Protein AF-A0A3D0HAF6-F1 (afdb_monomer_lite)

Foldseek 3Di:
DVLLLVLLLVVLVVLCVVQVHDDDPVNSVVSSVVSVVLVVVQPPDVLSSLVVSLVVCVVVVGDCPCSVVCVVVSVVSVVVSVVVVVVVVVVVVVVCCCVPPVD

Structure (mmCIF, N/CA/C/O backbone):
data_AF-A0A3D0HAF6-F1
#
_entry.id   AF-A0A3D0HAF6-F1
#
loop_
_atom_site.group_PDB
_atom_site.id
_atom_site.type_symbol
_atom_site.label_atom_id
_atom_site.label_alt_id
_atom_site.label_comp_id
_atom_site.label_asym_id
_atom_site.label_entity_id
_atom_site.label_seq_id
_atom_site.pdbx_PDB_ins_code
_atom_site.Cartn_x
_atom_site.Cartn_y
_atom_site.Cartn_z
_atom_site.occupancy
_atom_site.B_iso_or_equiv
_atom_site.auth_seq_id
_atom_site.auth_comp_id
_atom_site.auth_asym_id
_atom_site.auth_atom_id
_atom_site.pdbx_PDB_model_num
ATOM 1 N N . MET A 1 1 ? 5.467 2.256 -5.433 1.00 86.50 1 MET A N 1
ATOM 2 C CA . MET A 1 1 ? 4.940 0.883 -5.265 1.00 86.50 1 MET A CA 1
ATOM 3 C C . MET A 1 1 ? 3.417 0.926 -5.287 1.00 86.50 1 MET A C 1
ATOM 5 O O . MET A 1 1 ? 2.801 1.239 -4.273 1.00 86.50 1 MET A O 1
ATOM 9 N N . ASN A 1 2 ? 2.815 0.672 -6.449 1.00 89.62 2 ASN A N 1
ATOM 10 C CA . ASN A 1 2 ? 1.366 0.769 -6.657 1.00 89.62 2 ASN A CA 1
ATOM 11 C C . ASN A 1 2 ? 0.565 -0.222 -5.793 1.00 89.62 2 ASN A C 1
ATOM 13 O O . ASN A 1 2 ? -0.424 0.167 -5.176 1.00 89.62 2 ASN A O 1
ATOM 17 N N . GLY A 1 3 ? 1.024 -1.473 -5.681 1.00 89.62 3 GLY A N 1
ATOM 18 C CA . GLY A 1 3 ? 0.396 -2.491 -4.830 1.00 89.62 3 GLY A CA 1
ATOM 19 C C . GLY A 1 3 ? 0.406 -2.104 -3.349 1.00 89.62 3 GLY A C 1
ATOM 20 O O . GLY A 1 3 ? -0.621 -2.187 -2.685 1.00 89.62 3 GLY A O 1
ATOM 21 N N . CYS A 1 4 ? 1.527 -1.557 -2.871 1.00 91.25 4 CYS A N 1
ATOM 22 C CA . CYS A 1 4 ? 1.672 -1.096 -1.488 1.00 91.25 4 CYS A CA 1
ATOM 23 C C . CYS A 1 4 ? 0.712 0.055 -1.155 1.00 91.25 4 CYS A C 1
ATOM 25 O O . CYS A 1 4 ? 0.075 0.060 -0.104 1.00 91.25 4 CYS A O 1
ATOM 27 N N . ALA A 1 5 ? 0.574 1.027 -2.067 1.00 93.25 5 ALA A N 1
ATOM 28 C CA . ALA A 1 5 ? -0.362 2.137 -1.897 1.00 93.25 5 ALA A CA 1
ATOM 29 C C . ALA A 1 5 ? -1.811 1.634 -1.801 1.00 93.25 5 ALA A C 1
ATOM 31 O O . ALA A 1 5 ? -2.562 2.070 -0.929 1.00 93.25 5 ALA A O 1
ATOM 32 N N . ALA A 1 6 ? -2.187 0.674 -2.652 1.00 93.31 6 ALA A N 1
ATOM 33 C CA . ALA A 1 6 ? -3.507 0.056 -2.606 1.00 93.31 6 ALA A CA 1
ATOM 34 C C . ALA A 1 6 ? -3.743 -0.689 -1.282 1.00 93.31 6 ALA A C 1
ATOM 36 O O . ALA A 1 6 ? -4.799 -0.520 -0.671 1.00 93.31 6 ALA A O 1
ATOM 37 N N . PHE A 1 7 ? -2.756 -1.450 -0.802 1.00 93.75 7 PHE A N 1
ATOM 38 C CA . PHE A 1 7 ? -2.851 -2.157 0.474 1.00 93.75 7 PHE A CA 1
ATOM 39 C C . PHE A 1 7 ? -3.042 -1.208 1.657 1.00 93.75 7 PHE A C 1
ATOM 41 O O . PHE A 1 7 ? -3.957 -1.415 2.458 1.00 93.75 7 PHE A O 1
ATOM 48 N N . ILE A 1 8 ? -2.224 -0.152 1.750 1.00 93.88 8 ILE A N 1
ATOM 49 C CA . ILE A 1 8 ? -2.316 0.848 2.824 1.00 93.88 8 ILE A CA 1
ATOM 50 C C . ILE A 1 8 ? -3.701 1.492 2.816 1.00 93.88 8 ILE A C 1
ATOM 52 O O . ILE A 1 8 ? -4.373 1.522 3.846 1.00 93.88 8 ILE A O 1
ATOM 56 N N . PHE A 1 9 ? -4.157 1.955 1.650 1.00 94.94 9 PHE A N 1
ATOM 57 C CA . PHE A 1 9 ? -5.461 2.594 1.506 1.00 94.94 9 PHE A CA 1
ATOM 58 C C . PHE A 1 9 ? -6.606 1.679 1.960 1.00 94.94 9 PHE A C 1
ATOM 60 O O . PHE A 1 9 ? -7.400 2.054 2.823 1.00 94.94 9 PHE A O 1
ATOM 67 N N . VAL A 1 10 ? -6.679 0.464 1.409 1.00 93.56 10 VAL A N 1
ATOM 68 C CA . VAL A 1 10 ? -7.771 -0.477 1.695 1.00 93.56 10 VAL A CA 1
ATOM 69 C C . VAL A 1 10 ? -7.768 -0.886 3.165 1.00 93.56 10 VAL A C 1
ATOM 71 O O . VAL A 1 10 ? -8.818 -0.872 3.809 1.00 93.56 10 VAL A O 1
ATOM 74 N N . THR A 1 11 ? -6.596 -1.207 3.712 1.00 93.25 11 THR A N 1
ATOM 75 C CA . THR A 1 11 ? -6.450 -1.666 5.097 1.00 93.25 11 THR A CA 1
ATOM 76 C C . THR A 1 11 ? -6.844 -0.576 6.086 1.00 93.25 11 THR A C 1
ATOM 78 O O . THR A 1 11 ? -7.606 -0.832 7.018 1.00 93.25 11 THR A O 1
ATOM 81 N N . VAL A 1 12 ? -6.384 0.656 5.861 1.00 93.12 12 VAL A N 1
ATOM 82 C CA . VAL A 1 12 ? -6.710 1.791 6.725 1.00 93.12 12 VAL A CA 1
ATOM 83 C C . VAL A 1 12 ? -8.204 2.094 6.704 1.00 93.12 12 VAL A C 1
ATOM 85 O O . VAL A 1 12 ? -8.813 2.199 7.767 1.00 93.12 12 VAL A O 1
ATOM 88 N N . ILE A 1 13 ? -8.814 2.189 5.519 1.00 93.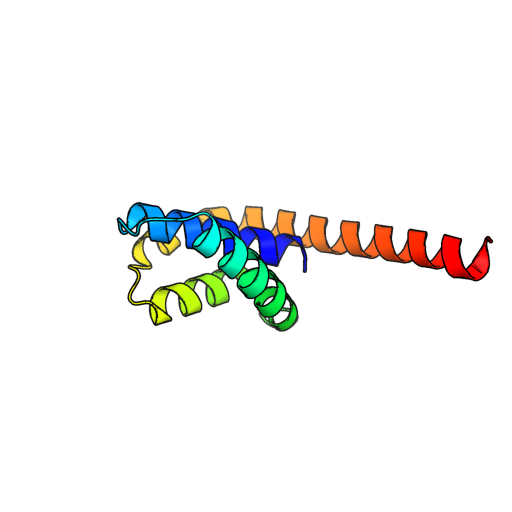94 13 ILE A N 1
ATOM 89 C CA . ILE A 1 13 ? -10.250 2.467 5.401 1.00 93.94 13 ILE A CA 1
ATOM 90 C C . ILE A 1 13 ? -11.072 1.355 6.062 1.00 93.94 13 ILE A C 1
ATOM 92 O O . ILE A 1 13 ? -11.996 1.650 6.819 1.00 93.94 13 ILE A O 1
ATOM 96 N N . PHE A 1 14 ? -10.703 0.089 5.849 1.00 92.19 14 PHE A N 1
ATOM 97 C CA . PHE A 1 14 ? -11.355 -1.054 6.489 1.00 92.19 14 PHE A CA 1
ATOM 98 C C . PHE A 1 14 ? -11.301 -0.965 8.022 1.00 92.19 14 PHE A C 1
ATOM 100 O O . PHE A 1 14 ? -12.317 -1.141 8.696 1.00 92.19 14 PHE A O 1
ATOM 107 N N . LEU A 1 15 ? -10.134 -0.660 8.590 1.00 91.81 15 LEU A N 1
ATOM 108 C CA . LEU A 1 15 ? -9.953 -0.548 10.040 1.00 91.81 15 LEU A CA 1
ATOM 109 C C . LEU A 1 15 ? -10.680 0.663 10.628 1.00 91.81 15 LEU A C 1
ATOM 111 O O . LEU A 1 15 ? -11.312 0.538 11.675 1.00 91.81 15 LEU A O 1
ATOM 115 N N . MET A 1 16 ? -10.664 1.801 9.933 1.00 91.06 16 MET A N 1
ATOM 116 C CA . MET A 1 16 ? -11.433 2.987 10.313 1.00 91.06 16 MET A CA 1
ATOM 117 C C . MET A 1 16 ? -12.939 2.695 10.369 1.00 91.06 16 MET A C 1
ATOM 119 O O . MET A 1 16 ? -13.595 3.053 11.346 1.00 91.06 16 MET A O 1
ATOM 123 N N . GLN A 1 17 ? -13.480 1.995 9.367 1.00 91.62 17 GLN A N 1
ATOM 124 C CA . GLN A 1 17 ? -14.893 1.603 9.343 1.00 91.62 17 GLN A CA 1
ATOM 125 C C . GLN A 1 17 ? -15.249 0.656 10.496 1.00 91.62 17 GLN A C 1
ATOM 127 O O . GLN A 1 17 ? -16.270 0.846 11.154 1.00 91.62 17 GLN A O 1
ATOM 132 N N . ASN A 1 18 ? -14.395 -0.330 10.785 1.00 90.44 18 ASN A N 1
ATOM 133 C CA . ASN A 1 18 ? -14.600 -1.245 11.915 1.00 90.44 18 ASN A CA 1
ATOM 134 C C . ASN A 1 18 ? -14.505 -0.538 13.276 1.00 90.44 18 ASN A C 1
ATOM 136 O O . ASN A 1 18 ? -15.180 -0.937 14.221 1.00 90.44 18 ASN A O 1
ATOM 140 N N . ALA A 1 19 ? -13.707 0.527 13.375 1.00 88.31 19 ALA A N 1
ATOM 141 C CA . ALA A 1 19 ? -13.627 1.374 14.562 1.00 88.31 19 ALA A CA 1
ATOM 142 C C . ALA A 1 19 ? -14.816 2.349 14.704 1.00 88.31 19 ALA A C 1
ATOM 144 O O . ALA A 1 19 ? -14.855 3.125 15.657 1.00 88.31 19 ALA A O 1
ATOM 145 N N . GLY A 1 20 ? -15.786 2.320 13.782 1.00 87.50 20 GLY A N 1
ATOM 146 C CA . GLY A 1 20 ? -16.965 3.188 13.806 1.00 87.50 20 GLY A CA 1
ATOM 147 C C . GLY A 1 20 ? -16.705 4.615 13.317 1.00 87.50 20 GLY A C 1
ATOM 148 O O . GLY A 1 20 ? -17.527 5.497 13.562 1.00 87.50 20 GLY A O 1
ATOM 149 N N . VAL A 1 21 ? -15.580 4.862 12.637 1.00 87.88 21 VAL A N 1
ATOM 150 C CA . VAL A 1 21 ? -15.267 6.172 12.054 1.00 87.88 21 VAL A CA 1
ATOM 151 C C . VAL A 1 21 ? -16.080 6.371 10.777 1.00 87.88 21 VAL A C 1
ATOM 153 O O . VAL A 1 21 ? -16.070 5.528 9.877 1.00 87.88 21 VAL A O 1
ATOM 156 N N . GLU A 1 22 ? -16.761 7.511 10.671 1.00 88.25 22 GLU A N 1
ATOM 157 C CA . GLU A 1 22 ? -17.495 7.875 9.463 1.00 88.25 22 GLU A CA 1
ATOM 158 C C . GLU A 1 22 ? -16.522 8.188 8.314 1.00 88.25 22 GLU A C 1
ATOM 160 O O . GLU A 1 22 ? -15.685 9.093 8.397 1.00 88.25 22 GLU A O 1
ATOM 165 N N . ILE A 1 23 ? -16.630 7.432 7.219 1.00 91.88 23 ILE A N 1
ATOM 166 C CA . ILE A 1 23 ? -15.821 7.642 6.018 1.00 91.88 23 ILE A CA 1
ATOM 167 C C . ILE A 1 23 ? -16.603 8.487 5.021 1.00 91.88 23 ILE A C 1
ATOM 169 O O . ILE A 1 23 ? -17.578 8.035 4.424 1.00 91.88 23 ILE A O 1
ATOM 173 N N . THR A 1 24 ? -16.123 9.707 4.796 1.00 94.06 24 THR A N 1
ATOM 174 C CA . THR A 1 24 ? -16.644 10.588 3.748 1.00 94.06 24 THR A CA 1
ATOM 175 C C . THR A 1 24 ? -15.844 10.435 2.452 1.00 94.06 24 THR A C 1
ATOM 177 O O . THR A 1 24 ? -14.712 9.942 2.447 1.00 94.06 24 THR A O 1
ATOM 180 N N . ALA A 1 25 ? -16.389 10.922 1.335 1.00 92.19 25 ALA A N 1
ATOM 181 C CA . ALA A 1 25 ? -15.657 10.980 0.067 1.00 92.19 25 ALA A CA 1
ATOM 182 C C . ALA A 1 25 ? -14.358 11.804 0.169 1.00 92.19 25 ALA A C 1
ATOM 184 O O . ALA A 1 25 ? -13.345 11.444 -0.428 1.00 92.19 25 ALA A O 1
ATOM 185 N N . VAL A 1 26 ? -14.358 12.866 0.981 1.00 93.62 26 VAL A N 1
ATOM 186 C CA . VAL A 1 26 ? -13.170 13.695 1.239 1.00 93.62 26 VAL A CA 1
ATOM 187 C C . VAL A 1 26 ? -12.104 12.904 2.000 1.00 93.62 26 VAL A C 1
ATOM 189 O O . VAL A 1 26 ? -10.921 12.981 1.663 1.00 93.62 26 VAL A O 1
ATOM 192 N N . THR A 1 27 ? -12.521 12.093 2.976 1.00 92.00 27 THR A N 1
ATOM 193 C CA . THR A 1 27 ? -11.629 11.197 3.723 1.00 92.00 27 THR A CA 1
ATOM 194 C C . THR A 1 27 ? -10.973 10.183 2.786 1.00 92.00 27 THR A C 1
ATOM 196 O O . THR A 1 27 ? -9.762 9.993 2.852 1.00 92.00 27 THR A O 1
ATOM 199 N N . MET A 1 28 ? -11.737 9.588 1.862 1.00 93.75 28 MET A N 1
ATOM 200 C CA . MET A 1 28 ? -11.194 8.644 0.877 1.00 93.75 28 MET A CA 1
ATOM 201 C C . MET A 1 28 ? -10.168 9.300 -0.054 1.00 93.75 28 MET A C 1
ATOM 203 O O . MET A 1 28 ? -9.082 8.760 -0.230 1.00 93.75 28 MET A O 1
ATOM 207 N N . ILE A 1 29 ? -10.458 10.480 -0.606 1.00 94.94 29 ILE A N 1
ATOM 208 C CA . ILE A 1 29 ? -9.516 11.188 -1.493 1.00 94.94 29 ILE A CA 1
ATOM 209 C C . ILE A 1 29 ? -8.228 11.557 -0.748 1.00 94.94 29 ILE A C 1
ATOM 211 O O . ILE A 1 29 ? -7.130 11.366 -1.268 1.00 94.94 29 ILE A O 1
ATOM 215 N N . THR A 1 30 ? -8.358 12.038 0.488 1.00 94.00 30 THR A N 1
ATOM 216 C CA . THR A 1 30 ?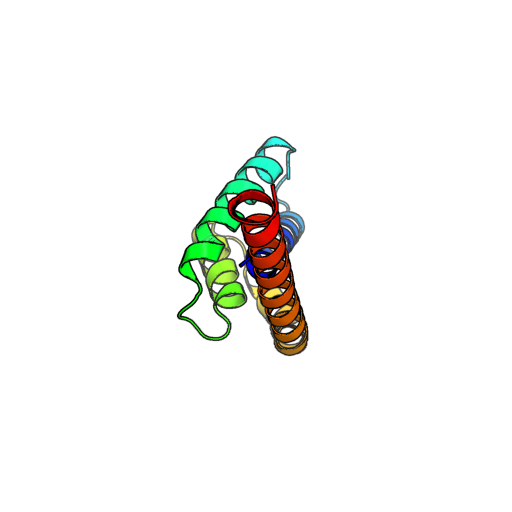 -7.206 12.342 1.348 1.00 94.00 30 THR A CA 1
ATOM 217 C C . THR A 1 30 ? -6.342 11.103 1.563 1.00 94.00 30 THR A C 1
ATOM 219 O O . THR A 1 30 ? -5.123 11.160 1.409 1.00 94.00 30 THR A O 1
ATOM 222 N N . TRP A 1 31 ? -6.968 9.962 1.855 1.00 94.19 31 TRP A N 1
ATOM 223 C CA . TRP A 1 31 ? -6.256 8.707 2.064 1.00 94.19 31 TRP A CA 1
ATOM 224 C C . TRP A 1 31 ? -5.607 8.143 0.811 1.00 94.19 31 TRP A C 1
ATOM 226 O O . TRP A 1 31 ? -4.545 7.540 0.932 1.00 94.19 31 TRP A O 1
ATOM 236 N N . ILE A 1 32 ? -6.179 8.371 -0.374 1.00 94.62 32 ILE A N 1
ATOM 237 C CA . ILE A 1 32 ? -5.503 8.049 -1.634 1.00 94.62 32 ILE A CA 1
ATOM 238 C C . ILE A 1 32 ? -4.164 8.786 -1.670 1.00 94.62 32 ILE A C 1
ATOM 240 O O . ILE A 1 32 ? -3.135 8.136 -1.781 1.00 94.62 32 ILE A O 1
ATOM 244 N N . LEU A 1 33 ? -4.154 10.109 -1.474 1.00 94.56 33 LEU A N 1
ATOM 245 C CA . LEU A 1 33 ? -2.920 10.905 -1.505 1.00 94.56 33 LEU A CA 1
ATOM 246 C C . LEU A 1 33 ? -1.900 10.462 -0.447 1.00 94.56 33 LEU A C 1
ATOM 248 O O . LEU A 1 33 ? -0.721 10.298 -0.763 1.00 94.56 33 LEU A O 1
ATOM 252 N N . ILE A 1 34 ? -2.350 10.244 0.792 1.00 93.38 34 ILE A N 1
ATOM 253 C CA . ILE A 1 34 ? -1.482 9.792 1.889 1.00 93.38 34 ILE A CA 1
ATOM 254 C C . ILE A 1 34 ? -0.872 8.429 1.558 1.00 93.38 34 ILE A C 1
ATOM 256 O O . ILE A 1 34 ? 0.339 8.257 1.695 1.00 93.38 34 ILE A O 1
ATOM 260 N N . ALA A 1 35 ? -1.680 7.475 1.092 1.00 93.94 35 ALA A N 1
ATOM 261 C CA . ALA A 1 35 ? -1.213 6.137 0.758 1.00 93.94 35 ALA A CA 1
ATOM 262 C C . ALA A 1 35 ? -0.197 6.158 -0.392 1.00 93.94 35 ALA A C 1
ATOM 264 O O . ALA A 1 35 ? 0.817 5.461 -0.313 1.00 93.94 35 ALA A O 1
ATOM 265 N N . THR A 1 36 ? -0.406 6.988 -1.421 1.00 92.31 36 THR A N 1
ATOM 266 C CA . THR A 1 36 ? 0.555 7.117 -2.526 1.00 92.31 36 THR A CA 1
ATOM 267 C C . THR A 1 36 ? 1.892 7.668 -2.045 1.00 92.31 36 THR A C 1
ATOM 269 O O . THR A 1 36 ? 2.935 7.124 -2.402 1.00 92.31 36 THR A O 1
ATOM 272 N N . ILE A 1 37 ? 1.875 8.716 -1.214 1.00 91.81 37 ILE A N 1
ATOM 273 C CA . ILE A 1 37 ? 3.096 9.320 -0.660 1.00 91.81 37 ILE A CA 1
ATOM 274 C C . ILE A 1 37 ? 3.822 8.313 0.236 1.00 91.81 37 ILE A C 1
ATOM 276 O O . ILE A 1 37 ? 5.030 8.116 0.107 1.00 91.81 37 ILE A O 1
ATOM 280 N N . ALA A 1 38 ? 3.088 7.636 1.116 1.00 90.44 38 ALA A N 1
ATOM 281 C CA . ALA A 1 38 ? 3.671 6.698 2.059 1.00 90.44 38 ALA A CA 1
ATOM 282 C C . ALA A 1 38 ? 4.282 5.465 1.371 1.00 90.44 38 ALA A C 1
ATOM 284 O O . ALA A 1 38 ? 5.332 4.975 1.788 1.00 90.44 38 ALA A O 1
ATOM 285 N N . ALA A 1 39 ? 3.686 5.004 0.267 1.00 89.06 39 ALA A N 1
ATOM 286 C CA . ALA A 1 39 ? 4.196 3.879 -0.511 1.00 89.06 39 ALA A CA 1
ATOM 287 C C . ALA A 1 39 ? 5.550 4.147 -1.194 1.00 89.06 39 ALA A C 1
ATOM 289 O O . ALA A 1 39 ? 6.241 3.195 -1.558 1.00 89.06 39 ALA A O 1
ATOM 290 N N . VAL A 1 40 ? 5.954 5.410 -1.379 1.00 88.12 40 VAL A N 1
ATOM 291 C CA . VAL A 1 40 ? 7.285 5.751 -1.916 1.00 88.12 40 VAL A CA 1
ATOM 292 C C . VAL A 1 40 ? 8.386 5.444 -0.895 1.00 88.12 40 VAL A C 1
ATOM 294 O O . VAL A 1 40 ? 9.464 4.988 -1.267 1.00 88.12 40 VAL A O 1
ATOM 297 N N . GLY A 1 41 ? 8.111 5.637 0.399 1.00 82.12 41 GLY A N 1
ATOM 298 C CA . GLY A 1 41 ? 9.093 5.464 1.476 1.00 82.12 41 GLY A CA 1
ATOM 299 C C . GLY A 1 41 ? 9.395 4.012 1.863 1.00 82.12 41 GLY A C 1
ATOM 300 O O . GLY A 1 41 ? 10.282 3.778 2.679 1.00 82.12 41 GL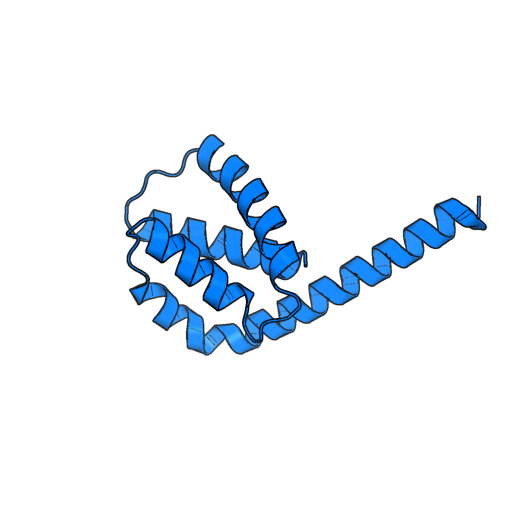Y A O 1
ATOM 301 N N . ASN A 1 42 ? 8.682 3.035 1.295 1.00 79.88 42 ASN A N 1
ATOM 302 C CA . ASN A 1 42 ? 8.674 1.655 1.793 1.00 79.88 42 ASN A CA 1
ATOM 303 C C . ASN A 1 42 ? 9.661 0.692 1.113 1.00 79.88 42 ASN A C 1
ATOM 305 O O . ASN A 1 42 ? 9.718 -0.477 1.483 1.00 79.88 42 ASN A O 1
ATOM 309 N N . ALA A 1 43 ? 10.465 1.158 0.154 1.00 71.94 43 ALA A N 1
ATOM 310 C CA . ALA A 1 43 ? 11.341 0.291 -0.642 1.00 71.94 43 ALA A CA 1
ATOM 311 C C . ALA A 1 43 ? 12.418 -0.464 0.171 1.00 71.94 43 ALA A C 1
ATOM 313 O O . ALA A 1 43 ? 12.928 -1.482 -0.287 1.00 71.94 43 ALA A O 1
ATOM 314 N N . GLY A 1 44 ? 12.786 0.031 1.359 1.00 76.19 44 GLY A N 1
ATOM 315 C CA . GLY A 1 44 ? 13.873 -0.528 2.173 1.00 76.19 44 GLY A CA 1
ATOM 316 C C . GLY A 1 44 ? 13.444 -1.450 3.318 1.00 76.19 44 GLY A C 1
ATOM 317 O O . GLY A 1 44 ? 14.315 -1.968 4.016 1.00 76.19 44 GLY A O 1
ATOM 318 N N . VAL A 1 45 ? 12.141 -1.632 3.557 1.00 82.19 45 VAL A N 1
ATOM 319 C CA . VAL A 1 45 ? 11.636 -2.303 4.767 1.00 82.19 45 VAL A CA 1
ATOM 320 C C . VAL A 1 45 ? 10.902 -3.598 4.399 1.00 82.19 45 VAL A C 1
ATOM 322 O O . VAL A 1 45 ? 9.915 -3.542 3.664 1.00 82.19 45 VAL A O 1
ATOM 325 N N . PRO A 1 46 ? 11.324 -4.771 4.916 1.00 77.94 46 PRO A N 1
ATOM 326 C CA . PRO A 1 46 ? 10.591 -6.017 4.703 1.00 77.94 46 PRO A CA 1
ATOM 327 C C . PRO A 1 46 ? 9.210 -5.940 5.366 1.00 77.94 46 PRO A C 1
ATOM 329 O O . PRO A 1 46 ? 9.093 -5.469 6.498 1.00 77.94 46 PRO A O 1
ATOM 332 N N . MET A 1 47 ? 8.161 -6.389 4.665 1.00 83.94 47 MET A N 1
ATOM 333 C CA . MET A 1 47 ? 6.758 -6.205 5.080 1.00 83.94 47 MET A CA 1
ATOM 334 C C . MET A 1 47 ? 6.392 -4.737 5.387 1.00 83.94 47 MET A C 1
ATOM 336 O O . MET A 1 47 ? 5.546 -4.456 6.241 1.00 83.94 47 MET A O 1
ATOM 340 N N . GLY A 1 48 ? 7.042 -3.777 4.721 1.00 87.19 48 GLY A N 1
ATOM 341 C CA . GLY A 1 48 ? 6.899 -2.354 5.030 1.00 87.19 48 GLY A CA 1
ATOM 342 C C . GLY A 1 48 ? 5.458 -1.848 4.944 1.00 87.19 48 GLY A C 1
ATOM 343 O O . GLY A 1 48 ? 5.048 -1.021 5.756 1.00 87.19 48 GLY A O 1
ATOM 344 N N . CYS A 1 49 ? 4.651 -2.346 4.002 1.00 89.94 49 CYS A N 1
ATOM 345 C CA . CYS A 1 49 ? 3.275 -1.872 3.788 1.00 89.94 49 CYS A CA 1
ATOM 346 C C . CYS A 1 49 ? 2.367 -2.225 4.972 1.00 89.94 49 CYS A C 1
ATOM 348 O O . CYS A 1 49 ? 1.574 -1.388 5.415 1.00 89.94 49 CYS A O 1
ATOM 350 N N . PHE A 1 50 ? 2.557 -3.407 5.565 1.00 91.75 50 PHE A N 1
ATOM 351 C CA . PHE A 1 50 ? 1.887 -3.808 6.800 1.00 91.75 50 PHE A CA 1
ATOM 352 C C . PHE A 1 50 ? 2.268 -2.916 7.985 1.00 91.75 50 PHE A C 1
ATOM 354 O O . PHE A 1 50 ? 1.393 -2.344 8.639 1.00 91.75 50 PHE A O 1
ATOM 361 N N . PHE A 1 51 ? 3.569 -2.760 8.251 1.00 89.62 51 PHE A N 1
ATOM 362 C CA . PHE A 1 51 ? 4.045 -1.978 9.397 1.00 89.62 51 PHE A CA 1
ATOM 363 C C . PHE A 1 51 ? 3.689 -0.498 9.288 1.00 89.62 51 PHE A C 1
ATOM 365 O O . PHE A 1 51 ? 3.324 0.120 10.286 1.00 89.62 51 PHE A O 1
ATOM 372 N N . LEU A 1 52 ? 3.757 0.059 8.082 1.00 91.19 52 LEU A N 1
ATOM 373 C CA . LEU A 1 52 ? 3.427 1.453 7.836 1.00 91.19 52 LEU A CA 1
ATOM 374 C C . LEU A 1 52 ? 1.917 1.715 7.960 1.00 91.19 52 LEU A C 1
ATOM 376 O O . LEU A 1 52 ? 1.511 2.730 8.517 1.00 91.19 52 LEU A O 1
ATOM 380 N N . SER A 1 53 ? 1.069 0.776 7.532 1.00 91.75 53 SER A N 1
ATOM 381 C CA . SER A 1 53 ? -0.378 0.868 7.783 1.00 91.75 53 SER A CA 1
ATOM 382 C C . SER A 1 53 ? -0.686 0.818 9.281 1.00 91.75 53 SER A C 1
ATOM 384 O O . SER A 1 53 ? -1.468 1.622 9.787 1.00 91.75 53 SER A O 1
ATOM 386 N N . ALA A 1 54 ? -0.037 -0.097 10.008 1.00 91.94 54 ALA A N 1
ATOM 387 C CA . ALA A 1 54 ? -0.205 -0.224 11.452 1.00 91.94 54 ALA A CA 1
ATOM 388 C C . ALA A 1 54 ? 0.263 1.032 12.205 1.00 91.94 54 ALA A C 1
ATOM 390 O O . ALA A 1 54 ? -0.411 1.461 13.140 1.00 91.94 54 ALA A O 1
ATOM 391 N N . SER A 1 55 ? 1.381 1.644 11.798 1.00 90.62 55 SER A N 1
ATOM 392 C CA . SER A 1 55 ? 1.896 2.857 12.441 1.00 90.62 55 SER A CA 1
ATOM 393 C C . SER A 1 55 ? 0.993 4.068 12.204 1.00 90.62 55 SER A C 1
ATOM 395 O O . SER A 1 55 ? 0.732 4.820 13.143 1.00 90.62 55 SER A O 1
ATOM 397 N N . LEU A 1 56 ? 0.452 4.225 10.991 1.00 90.88 56 LEU A N 1
ATOM 398 C CA . LEU A 1 56 ? -0.503 5.287 10.669 1.00 90.88 56 LEU A CA 1
ATOM 399 C C . LEU A 1 56 ? -1.797 5.147 11.478 1.00 90.88 56 LEU A C 1
ATOM 401 O O . LEU A 1 56 ? -2.249 6.115 12.084 1.00 90.88 56 LEU A O 1
ATOM 405 N N . LEU A 1 57 ? -2.355 3.941 11.564 1.00 90.94 57 LEU A N 1
ATOM 406 C CA . LEU A 1 57 ? -3.555 3.682 12.363 1.00 90.94 57 LEU A CA 1
ATOM 407 C C . LEU A 1 57 ? -3.320 3.905 13.859 1.00 90.94 57 LEU A C 1
ATOM 409 O O . LEU A 1 57 ? -4.150 4.527 14.520 1.00 90.94 57 LEU A O 1
ATOM 413 N N . ALA A 1 58 ? -2.173 3.461 14.378 1.00 90.19 58 ALA A N 1
ATOM 414 C CA . ALA A 1 58 ? -1.793 3.704 15.765 1.00 90.19 58 ALA A CA 1
ATOM 415 C C . ALA A 1 58 ? -1.640 5.204 16.066 1.00 90.19 58 ALA A C 1
ATOM 417 O O . ALA A 1 58 ? -2.029 5.650 17.139 1.00 90.19 58 ALA A O 1
ATOM 418 N N . SER A 1 59 ? -1.133 5.995 15.112 1.00 88.50 59 SER A N 1
ATOM 419 C CA . SER A 1 59 ? -1.010 7.453 15.267 1.00 88.50 59 SER A CA 1
ATOM 420 C C . SER A 1 59 ? -2.353 8.190 15.335 1.00 88.50 59 SER A C 1
ATOM 422 O O . SER A 1 59 ? -2.401 9.337 15.767 1.00 88.50 59 SER A O 1
ATOM 424 N N . MET A 1 60 ? -3.436 7.530 14.920 1.00 87.31 60 MET A N 1
ATOM 425 C CA . MET A 1 60 ? -4.803 8.051 14.934 1.00 87.31 60 MET A CA 1
ATOM 426 C C . MET A 1 60 ? -5.654 7.445 16.056 1.00 87.31 60 MET A C 1
ATOM 428 O O . MET A 1 60 ? -6.879 7.533 16.001 1.00 87.31 60 MET A O 1
ATOM 432 N N . ASP A 1 61 ? -5.021 6.782 17.030 1.00 85.69 61 ASP A N 1
ATOM 433 C CA . ASP A 1 61 ? -5.686 6.059 18.122 1.00 85.69 61 ASP A CA 1
ATOM 434 C C . ASP A 1 61 ? -6.676 4.978 17.638 1.00 85.69 61 ASP A C 1
ATOM 436 O O . ASP A 1 61 ? -7.608 4.590 18.347 1.00 85.69 61 ASP A O 1
ATOM 440 N N . ILE A 1 62 ? -6.473 4.443 16.426 1.00 87.50 62 ILE A N 1
ATOM 441 C CA . ILE A 1 62 ? -7.335 3.397 15.876 1.00 87.50 62 ILE A CA 1
ATOM 442 C C . ILE A 1 62 ? -6.871 2.025 16.372 1.00 87.50 62 ILE A C 1
ATOM 444 O O . ILE A 1 62 ? -5.693 1.678 16.236 1.00 87.50 62 ILE A O 1
ATOM 448 N N . PRO A 1 63 ? -7.781 1.190 16.904 1.00 85.94 63 PRO A N 1
ATOM 449 C CA . PRO A 1 63 ? -7.425 -0.126 17.413 1.00 85.94 63 PRO A CA 1
ATOM 450 C C . PRO A 1 63 ? -6.828 -1.053 16.336 1.00 85.94 63 PRO A C 1
ATOM 452 O O . PRO A 1 63 ? -7.545 -1.618 15.514 1.00 85.94 63 PRO A O 1
ATOM 455 N N . ILE A 1 64 ? -5.522 -1.326 16.408 1.00 87.56 64 ILE A N 1
ATOM 456 C CA . ILE A 1 64 ? -4.808 -2.191 15.445 1.00 87.56 64 ILE A CA 1
ATOM 457 C C . ILE A 1 64 ? -4.971 -3.700 15.694 1.00 87.56 64 ILE A C 1
ATOM 459 O O . ILE A 1 64 ? -4.363 -4.508 15.004 1.00 87.56 64 ILE A O 1
ATOM 463 N N . HIS A 1 65 ? -5.784 -4.119 16.662 1.00 87.25 65 HIS A N 1
ATOM 464 C CA . HIS A 1 65 ? -6.023 -5.534 16.981 1.00 87.25 65 HIS A CA 1
ATOM 465 C C . HIS A 1 65 ? -6.431 -6.373 15.753 1.00 87.25 65 HIS A C 1
ATOM 467 O O . HIS A 1 65 ? -5.962 -7.496 15.575 1.00 87.25 65 HIS A O 1
ATOM 473 N N . LEU A 1 66 ? -7.236 -5.791 14.861 1.00 86.62 66 LEU A N 1
ATOM 474 C CA . LEU A 1 66 ? -7.666 -6.400 13.602 1.00 86.62 66 LEU A CA 1
ATOM 475 C C . LEU A 1 66 ? -6.523 -6.575 12.581 1.00 86.62 66 LEU A C 1
ATOM 477 O O . LEU A 1 66 ? -6.603 -7.470 11.743 1.00 86.62 66 LEU A O 1
ATOM 481 N N . MET A 1 67 ? -5.413 -5.830 12.685 1.00 89.69 67 MET A N 1
ATOM 482 C CA . MET A 1 67 ? -4.204 -6.099 11.884 1.00 89.69 67 MET A CA 1
ATOM 483 C C . MET A 1 67 ? -3.631 -7.490 12.172 1.00 89.69 67 MET A C 1
ATOM 485 O O . MET A 1 67 ? -3.108 -8.141 11.269 1.00 89.69 67 MET A O 1
ATOM 489 N N . GLY A 1 68 ? -3.778 -7.986 13.406 1.00 89.12 68 GLY A N 1
ATOM 490 C CA . GLY A 1 68 ? -3.369 -9.342 13.777 1.00 89.12 68 GLY A CA 1
ATOM 491 C C . GLY A 1 68 ? -4.141 -10.436 13.032 1.00 89.12 68 GLY A C 1
ATOM 492 O O . GLY A 1 68 ? -3.613 -11.526 12.841 1.00 89.12 68 GLY A O 1
ATOM 493 N N . VAL A 1 69 ? -5.354 -10.136 12.557 1.00 89.12 69 VAL A N 1
ATOM 494 C CA . VAL A 1 69 ? -6.158 -11.045 11.723 1.00 89.12 69 VAL A CA 1
ATOM 495 C C . VAL A 1 69 ? -5.677 -11.040 10.268 1.00 89.12 69 VAL A C 1
ATOM 497 O O . VAL A 1 69 ? -5.763 -12.060 9.590 1.00 89.12 69 VAL A O 1
ATOM 500 N N . ILE A 1 70 ? -5.139 -9.914 9.792 1.00 89.06 70 ILE A N 1
ATOM 501 C CA . ILE A 1 70 ? -4.604 -9.761 8.429 1.00 89.06 70 ILE A CA 1
ATOM 502 C C . ILE A 1 70 ? -3.206 -10.388 8.315 1.00 89.06 70 ILE A C 1
ATOM 504 O O . ILE A 1 70 ? -2.851 -10.934 7.273 1.00 89.06 70 ILE A O 1
ATOM 508 N N . LEU A 1 71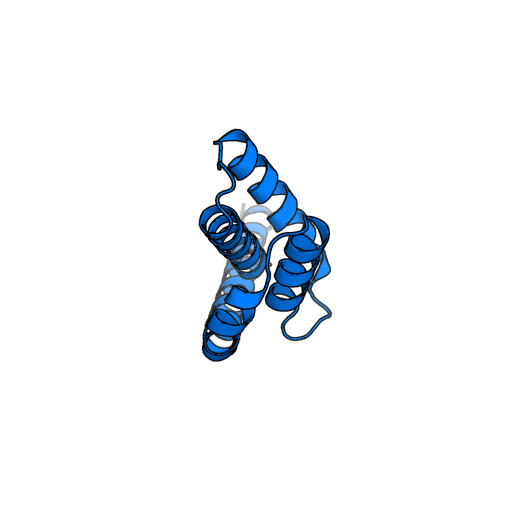 ? -2.416 -10.367 9.392 1.00 91.19 71 LEU A N 1
ATOM 509 C CA . LEU A 1 71 ? -1.024 -10.826 9.396 1.00 91.19 71 LEU A CA 1
ATOM 510 C C . LEU A 1 71 ? -0.801 -12.246 8.817 1.00 91.19 71 LEU A C 1
ATOM 512 O O . LEU A 1 71 ? 0.122 -12.399 8.017 1.00 91.19 71 LEU A O 1
ATOM 516 N N . PRO A 1 72 ? -1.613 -13.281 9.128 1.00 90.81 72 PRO A N 1
ATOM 517 C CA . PRO A 1 72 ? -1.410 -14.628 8.586 1.00 90.81 72 PRO A CA 1
ATOM 518 C C . PRO A 1 72 ? -1.574 -14.715 7.065 1.00 90.81 72 PRO A C 1
ATOM 520 O O . PRO A 1 72 ? -0.922 -15.533 6.422 1.00 90.81 72 PRO A O 1
ATOM 523 N N . VAL A 1 73 ? -2.441 -13.879 6.486 1.00 89.75 73 VAL A N 1
ATOM 524 C CA . VAL A 1 73 ? -2.678 -13.837 5.034 1.00 89.75 73 VAL A CA 1
ATOM 525 C C . VAL A 1 73 ? -1.786 -12.817 4.331 1.00 89.75 73 VAL A C 1
ATOM 527 O O . VAL A 1 73 ? -1.602 -12.907 3.117 1.00 89.75 73 VAL A O 1
ATOM 530 N N . TYR A 1 74 ? -1.186 -11.888 5.082 1.00 90.94 74 TYR A N 1
ATOM 531 C CA . TYR A 1 74 ? -0.363 -10.813 4.537 1.00 90.94 74 TYR A CA 1
ATOM 532 C C . TYR A 1 74 ? 0.795 -11.339 3.693 1.00 90.94 74 TYR A C 1
ATOM 534 O O . TYR A 1 74 ? 1.046 -10.785 2.638 1.00 90.94 74 TYR A O 1
ATOM 542 N N . ALA A 1 75 ? 1.438 -12.449 4.066 1.00 88.88 75 ALA A N 1
ATOM 543 C CA . ALA A 1 75 ? 2.530 -13.011 3.266 1.00 88.88 75 ALA A CA 1
ATOM 544 C C . ALA A 1 75 ? 2.118 -13.322 1.812 1.00 88.88 75 ALA A C 1
ATOM 546 O O . ALA A 1 75 ? 2.897 -13.114 0.886 1.00 88.88 75 ALA A O 1
ATOM 547 N N . VAL A 1 76 ? 0.886 -13.794 1.594 1.00 91.31 76 VAL A N 1
ATOM 548 C CA . VAL A 1 76 ? 0.366 -14.056 0.242 1.00 91.31 76 VAL A CA 1
ATOM 549 C C . VAL A 1 76 ? 0.057 -12.749 -0.478 1.00 91.31 76 VAL A C 1
ATOM 551 O O . VAL A 1 76 ? 0.374 -12.603 -1.656 1.00 91.31 76 VAL A O 1
ATOM 554 N N . ILE A 1 77 ? -0.533 -11.792 0.236 1.00 91.94 77 ILE A N 1
ATOM 555 C CA . ILE A 1 77 ? -0.875 -10.476 -0.305 1.00 91.94 77 ILE A CA 1
ATOM 556 C C . ILE A 1 77 ? 0.400 -9.714 -0.708 1.00 91.94 77 ILE A C 1
ATOM 558 O O . ILE A 1 77 ? 0.468 -9.205 -1.820 1.00 91.94 77 ILE A O 1
ATOM 562 N N . ASP A 1 78 ? 1.447 -9.745 0.115 1.00 91.31 78 ASP A N 1
ATOM 563 C CA . ASP A 1 78 ? 2.750 -9.103 -0.112 1.00 91.31 78 ASP A CA 1
ATOM 564 C C . ASP A 1 78 ? 3.451 -9.648 -1.373 1.00 91.31 78 ASP A C 1
ATOM 566 O O . ASP A 1 78 ? 4.034 -8.896 -2.161 1.00 91.31 78 ASP A O 1
ATOM 570 N N . MET A 1 79 ? 3.319 -10.954 -1.648 1.00 92.44 79 MET A N 1
ATOM 571 C CA . MET A 1 79 ? 3.795 -11.551 -2.906 1.00 92.44 79 MET A CA 1
ATOM 572 C C . MET A 1 79 ? 3.024 -11.025 -4.130 1.00 92.44 79 MET A C 1
ATOM 574 O O . MET A 1 79 ? 3.624 -10.745 -5.176 1.00 92.44 79 MET A O 1
ATOM 578 N N . VAL A 1 80 ? 1.703 -10.853 -4.015 1.00 92.00 80 VAL A N 1
ATOM 579 C CA . VAL A 1 80 ? 0.870 -10.276 -5.085 1.00 92.00 80 VAL A CA 1
ATOM 580 C C . VAL A 1 80 ? 1.212 -8.802 -5.300 1.00 92.00 80 VAL A C 1
ATOM 582 O O . VAL A 1 80 ? 1.395 -8.377 -6.442 1.00 92.00 80 VAL A O 1
ATOM 585 N N . GLU A 1 81 ? 1.367 -8.033 -4.223 1.00 91.94 81 GLU A N 1
ATOM 586 C CA . GLU A 1 81 ? 1.781 -6.630 -4.274 1.00 91.94 81 GLU A CA 1
ATOM 587 C C . GLU A 1 81 ? 3.121 -6.469 -4.984 1.00 91.94 81 GLU A C 1
ATOM 589 O O . GLU A 1 81 ? 3.258 -5.626 -5.872 1.00 91.94 81 GLU A O 1
ATOM 594 N N . THR A 1 82 ? 4.097 -7.306 -4.632 1.00 90.88 82 THR A N 1
ATOM 595 C CA . THR A 1 82 ? 5.421 -7.305 -5.259 1.00 90.88 82 THR A CA 1
ATOM 596 C C . THR A 1 82 ? 5.315 -7.563 -6.760 1.00 90.88 82 THR A C 1
ATOM 598 O O . THR A 1 82 ? 5.909 -6.835 -7.553 1.00 90.88 82 THR A O 1
ATOM 601 N N . THR A 1 83 ? 4.495 -8.535 -7.167 1.00 92.62 83 THR A N 1
ATOM 602 C CA . THR A 1 83 ? 4.267 -8.848 -8.587 1.00 92.62 83 THR A CA 1
ATOM 603 C C . THR A 1 83 ? 3.654 -7.663 -9.337 1.00 92.62 83 THR A C 1
ATOM 605 O O . THR A 1 83 ? 4.130 -7.298 -10.412 1.00 92.62 83 THR A O 1
ATOM 608 N N . LEU A 1 84 ? 2.632 -7.023 -8.759 1.00 92.75 84 LEU A N 1
ATOM 609 C CA . LEU A 1 84 ? 1.975 -5.858 -9.358 1.00 92.75 84 LEU A CA 1
ATOM 610 C C . LEU A 1 84 ? 2.915 -4.659 -9.489 1.00 92.75 84 LEU A C 1
ATOM 612 O O . LEU A 1 84 ? 2.877 -3.975 -10.508 1.00 92.75 84 LEU A O 1
ATOM 616 N N . ASN A 1 85 ? 3.766 -4.423 -8.487 1.00 91.38 85 ASN A N 1
ATOM 617 C CA . ASN A 1 85 ? 4.751 -3.343 -8.521 1.00 91.38 85 ASN A CA 1
ATOM 618 C C . ASN A 1 85 ? 5.732 -3.522 -9.688 1.00 91.38 85 ASN A C 1
ATOM 620 O O . ASN A 1 85 ? 5.926 -2.603 -10.478 1.00 91.38 85 ASN A O 1
ATOM 624 N N . VAL A 1 86 ? 6.303 -4.720 -9.838 1.00 93.38 86 VAL A N 1
ATOM 625 C CA . VAL A 1 86 ? 7.258 -5.006 -10.921 1.00 93.38 86 VAL A CA 1
ATOM 626 C C . VAL A 1 86 ? 6.580 -4.945 -12.292 1.00 93.38 86 VAL A C 1
ATOM 628 O O . VAL A 1 86 ? 7.144 -4.403 -13.246 1.00 93.38 86 VAL A O 1
ATOM 631 N N . TRP A 1 87 ? 5.358 -5.473 -12.398 1.00 95.25 87 TRP A N 1
ATOM 632 C CA . TRP A 1 87 ? 4.596 -5.436 -13.642 1.00 95.25 87 TRP A CA 1
ATOM 633 C C . TRP A 1 87 ? 4.282 -4.002 -14.083 1.00 95.25 87 TRP A C 1
ATOM 635 O O . TRP A 1 87 ? 4.493 -3.669 -15.250 1.00 95.25 87 TRP A O 1
ATOM 645 N N . SER A 1 88 ? 3.842 -3.133 -13.165 1.00 93.75 88 SER A N 1
ATOM 646 C CA . SER A 1 88 ? 3.555 -1.737 -13.507 1.00 93.75 88 SER A CA 1
ATOM 647 C C . SER A 1 88 ? 4.801 -0.978 -13.949 1.00 93.75 88 SER A C 1
ATOM 649 O O . SER A 1 88 ? 4.743 -0.246 -14.934 1.00 93.75 88 SER A O 1
ATOM 651 N N . ASP A 1 89 ? 5.932 -1.193 -13.276 1.00 93.94 89 ASP A N 1
ATOM 652 C CA . ASP A 1 89 ? 7.184 -0.510 -13.613 1.00 93.94 89 ASP A CA 1
ATOM 653 C C . ASP A 1 89 ? 7.707 -0.969 -14.986 1.00 93.94 89 ASP A C 1
ATOM 655 O O . ASP A 1 89 ? 8.199 -0.159 -15.772 1.00 93.94 89 ASP A O 1
ATOM 659 N N . SER A 1 90 ? 7.505 -2.246 -15.328 1.00 96.00 90 SER A N 1
ATOM 660 C CA . SER A 1 90 ? 7.819 -2.785 -16.660 1.00 96.00 90 SER A CA 1
ATOM 661 C C . SER A 1 90 ? 6.952 -2.159 -17.759 1.00 96.00 90 SER A C 1
ATOM 663 O O . SER A 1 90 ? 7.454 -1.854 -18.839 1.00 96.00 90 SER A O 1
ATOM 665 N N . CYS A 1 91 ? 5.661 -1.931 -17.490 1.00 95.62 91 CYS A N 1
ATOM 666 C CA . CYS A 1 91 ? 4.766 -1.255 -18.434 1.00 95.62 91 CYS A CA 1
ATOM 667 C C . CYS A 1 91 ? 5.193 0.199 -18.663 1.00 95.62 91 CYS A C 1
ATOM 669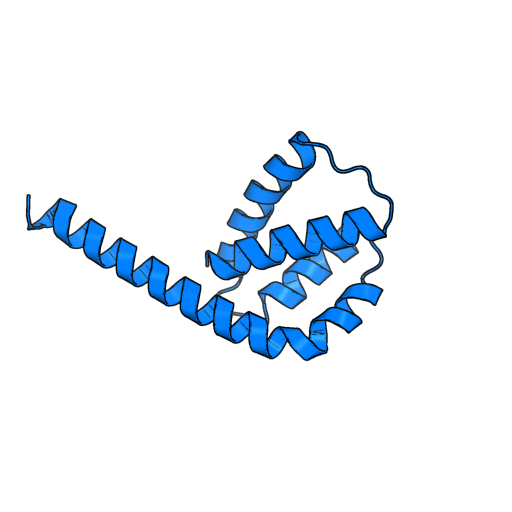 O O . CYS A 1 91 ? 5.251 0.647 -19.803 1.00 95.62 91 CYS A O 1
ATOM 671 N N . VAL A 1 92 ? 5.543 0.920 -17.592 1.00 95.25 92 VAL A N 1
ATOM 672 C CA . VAL A 1 92 ? 6.029 2.304 -17.694 1.00 95.25 92 VAL A CA 1
ATOM 673 C C . VAL A 1 92 ? 7.331 2.366 -18.489 1.00 95.25 92 VAL A C 1
ATOM 675 O O . VAL A 1 92 ? 7.465 3.230 -19.349 1.00 95.25 92 VAL A O 1
ATOM 678 N N . ALA A 1 93 ? 8.263 1.435 -18.268 1.00 95.81 93 ALA A N 1
ATOM 679 C CA . ALA A 1 93 ? 9.497 1.369 -19.047 1.00 95.81 93 ALA A CA 1
ATOM 680 C C . ALA A 1 93 ? 9.228 1.176 -20.552 1.00 95.81 93 ALA A C 1
ATOM 682 O O . ALA A 1 93 ? 9.873 1.826 -21.372 1.00 95.81 93 ALA A O 1
ATOM 683 N N . ALA A 1 94 ? 8.253 0.333 -20.914 1.00 96.12 94 ALA A N 1
ATOM 684 C CA . ALA A 1 94 ? 7.852 0.134 -22.305 1.00 96.12 94 ALA A CA 1
ATOM 685 C C . ALA A 1 94 ? 7.213 1.393 -22.917 1.00 96.12 94 ALA A C 1
ATOM 687 O O . ALA A 1 94 ? 7.590 1.779 -24.021 1.00 96.12 94 ALA A O 1
ATOM 688 N N . CYS A 1 95 ? 6.308 2.065 -22.196 1.00 95.75 95 CYS A N 1
ATOM 689 C CA . CYS A 1 95 ? 5.707 3.320 -22.662 1.00 95.75 95 CYS A CA 1
ATOM 690 C C . CYS A 1 95 ? 6.762 4.414 -22.866 1.00 95.75 95 CYS A C 1
ATOM 692 O O . CYS A 1 95 ? 6.784 5.067 -23.899 1.00 95.75 95 CYS A O 1
ATOM 694 N N . VAL A 1 96 ? 7.685 4.575 -21.913 1.00 96.62 96 VAL A N 1
ATOM 695 C CA . VAL A 1 96 ? 8.765 5.568 -22.015 1.00 96.62 96 VAL A CA 1
ATOM 696 C C . VAL A 1 96 ? 9.696 5.263 -23.190 1.00 96.62 96 VAL A C 1
ATOM 698 O O . VAL A 1 96 ? 10.175 6.192 -23.834 1.00 96.62 96 VAL A O 1
ATOM 701 N N . ASN A 1 97 ? 9.961 3.985 -23.484 1.00 95.88 97 ASN A N 1
ATOM 702 C CA . ASN A 1 97 ? 10.746 3.612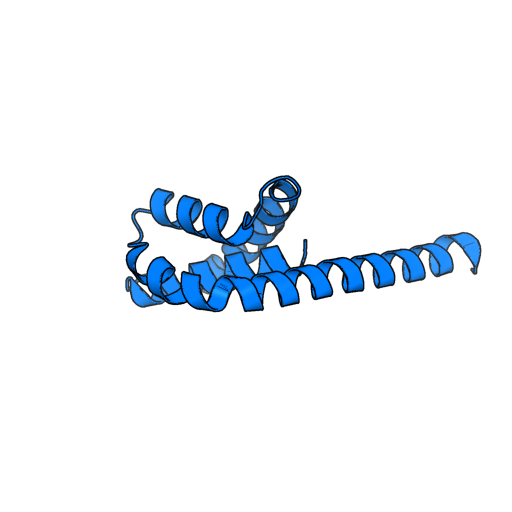 -24.660 1.00 95.88 97 ASN A CA 1
ATOM 703 C C . ASN A 1 97 ? 10.045 4.022 -25.961 1.00 95.88 97 ASN A C 1
ATOM 705 O O . ASN A 1 97 ? 10.680 4.624 -26.821 1.00 95.88 97 ASN A O 1
ATOM 709 N N . HIS A 1 98 ? 8.752 3.711 -26.073 1.00 94.94 98 HIS A N 1
ATOM 710 C CA . HIS A 1 98 ? 7.943 4.070 -27.232 1.00 94.94 98 HIS A CA 1
ATOM 711 C C . HIS A 1 98 ? 7.938 5.594 -27.453 1.00 94.94 98 HIS A C 1
ATOM 713 O O . HIS A 1 98 ? 8.385 6.064 -28.494 1.00 94.94 98 HIS A O 1
ATOM 719 N N . ASP A 1 99 ? 7.563 6.361 -26.426 1.00 94.56 99 ASP A N 1
ATOM 720 C CA . ASP A 1 99 ? 7.352 7.814 -26.527 1.00 94.56 99 ASP A CA 1
ATOM 721 C C . ASP A 1 99 ? 8.649 8.629 -26.718 1.00 94.56 99 ASP A C 1
ATOM 723 O O . ASP A 1 99 ? 8.606 9.780 -27.152 1.00 94.56 99 ASP A O 1
ATOM 727 N N . LEU A 1 100 ? 9.816 8.092 -26.333 1.00 93.25 100 LEU A N 1
ATOM 728 C CA . LEU A 1 100 ? 11.098 8.808 -26.440 1.00 93.25 100 LEU A CA 1
ATOM 729 C C . LEU A 1 100 ? 11.972 8.371 -27.619 1.00 93.25 100 LEU A C 1
ATOM 731 O O . LEU A 1 100 ? 12.873 9.127 -27.991 1.00 93.25 100 LEU A O 1
ATOM 735 N N . TYR A 1 101 ? 11.777 7.163 -28.154 1.00 87.81 101 TYR A N 1
ATOM 736 C CA . TYR A 1 101 ? 12.690 6.584 -29.148 1.00 87.81 101 TYR A CA 1
ATOM 737 C C . TYR A 1 101 ? 12.005 5.975 -30.376 1.00 87.81 101 TYR A C 1
ATOM 739 O O . TYR A 1 101 ? 12.694 5.778 -31.378 1.00 87.81 101 TYR A O 1
ATOM 747 N N . GLU A 1 102 ? 10.712 5.639 -30.312 1.00 77.31 102 GLU A N 1
ATOM 748 C CA . GLU A 1 102 ? 9.984 5.017 -31.431 1.00 77.31 102 GLU A CA 1
ATOM 749 C C . GLU A 1 102 ? 9.039 5.987 -32.169 1.00 77.31 102 GLU A C 1
ATOM 751 O O . GLU A 1 102 ? 8.597 5.642 -33.267 1.00 77.31 102 GLU A O 1
ATOM 756 N N . ASP A 1 103 ? 8.801 7.189 -31.623 1.00 53.69 103 ASP A N 1
ATOM 757 C CA . ASP A 1 103 ? 8.137 8.326 -32.294 1.00 53.69 103 ASP A CA 1
ATOM 758 C C . ASP A 1 103 ? 9.076 9.141 -33.215 1.00 53.69 103 ASP A C 1
ATOM 760 O O . ASP A 1 103 ? 10.223 9.459 -32.812 1.00 53.69 103 ASP A O 1
#

pLDDT: mean 90.26, std 5.67, range [53.69, 96.62]

Secondary structure (DSSP, 8-state):
-HHHHHHHHHHHHHHHHHTT----HHHHHHHHHHHHHHHHTTTTSTTHHHHHHHHHHHHTT--GGGHHHHHHHHHHHHHHHHHHHHHHHHHHHHHHHIIIII-

Radius of gyration: 15.77 Å; chains: 1; bounding box: 31×28×50 Å

Sequence (103 aa):
MNGCAAFIFVTVIFLMQNAGVEITAVTMITWILIATIAAVGNAGVPMGCFFLSASLLASMDIPIHLMGVILPVYAVIDMVETTLNVWSDSCVAACVNHDLYED